Protein AF-A0A960YXX2-F1 (afdb_monomer_lite)

Sequence (50 aa):
MKRIGVLFVCLGNICRSPAAEGAFTHLVKEKELESFFKIDSCGTAGYHIG

Secondary structure (DSSP, 8-state):
-PPEEEEEEESSSSSHHHHHHHHHHHHHHHTT-GGGEEEEEEESSTT---

Structure (mmCIF, N/CA/C/O backbone):
data_AF-A0A960YXX2-F1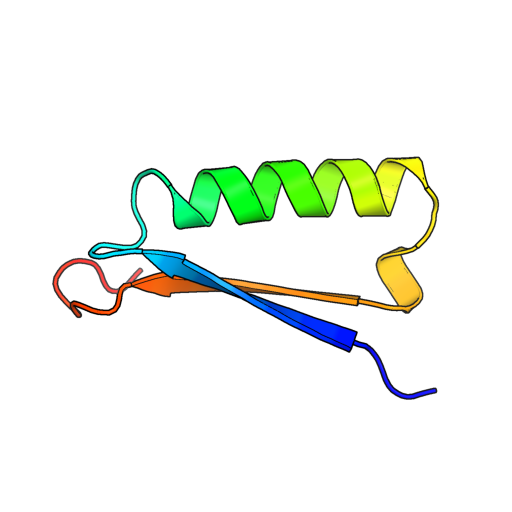
#
_entry.id   AF-A0A960YXX2-F1
#
loop_
_atom_site.group_PDB
_atom_site.id
_atom_site.type_symbol
_atom_site.label_atom_id
_atom_site.label_alt_id
_atom_site.label_comp_id
_atom_site.label_asym_id
_atom_site.label_entity_id
_atom_site.label_seq_id
_atom_site.pdbx_PDB_ins_code
_atom_site.Cartn_x
_atom_site.Cartn_y
_atom_site.Cartn_z
_atom_site.occupancy
_atom_site.B_iso_or_equiv
_atom_site.auth_seq_id
_atom_site.auth_comp_id
_atom_site.auth_asym_id
_atom_site.auth_atom_id
_atom_site.pdbx_PDB_model_num
ATOM 1 N N . MET A 1 1 ? -15.633 -5.341 14.783 1.00 68.81 1 MET A N 1
ATOM 2 C CA . MET A 1 1 ? -16.057 -4.522 13.624 1.00 68.81 1 MET A CA 1
ATOM 3 C C . MET A 1 1 ? -15.205 -4.899 12.419 1.00 68.81 1 MET A C 1
ATOM 5 O O . MET A 1 1 ? -14.024 -5.166 12.608 1.00 68.81 1 MET A O 1
ATOM 9 N N . LYS A 1 2 ? -15.781 -5.012 11.217 1.00 82.81 2 LYS A N 1
ATOM 10 C CA . LYS A 1 2 ? -15.035 -5.413 10.012 1.00 82.81 2 LYS A CA 1
ATOM 11 C C . LYS A 1 2 ? -14.280 -4.199 9.460 1.00 82.81 2 LYS A C 1
ATOM 13 O O . LYS A 1 2 ? -14.912 -3.183 9.198 1.00 82.81 2 LYS A O 1
ATOM 18 N N . ARG A 1 3 ? -12.954 -4.300 9.311 1.00 93.38 3 ARG A N 1
ATOM 19 C CA . ARG A 1 3 ? -12.133 -3.249 8.686 1.00 93.38 3 ARG A CA 1
ATOM 20 C C . ARG A 1 3 ? -12.300 -3.275 7.166 1.00 93.38 3 ARG A C 1
ATOM 22 O O . ARG A 1 3 ? -12.453 -4.350 6.583 1.00 93.38 3 ARG A O 1
ATOM 29 N N . ILE A 1 4 ? -12.245 -2.109 6.536 1.00 97.62 4 ILE A N 1
ATOM 30 C CA . ILE A 1 4 ? -12.227 -1.942 5.083 1.00 97.62 4 ILE A CA 1
ATOM 31 C C . ILE A 1 4 ? -10.800 -2.203 4.596 1.00 97.62 4 ILE A C 1
ATOM 33 O O . ILE A 1 4 ? -9.858 -1.556 5.048 1.00 97.62 4 ILE A O 1
ATOM 37 N N . GLY A 1 5 ? 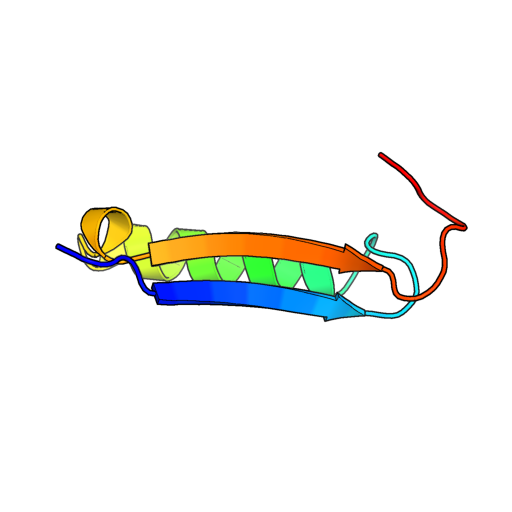-10.642 -3.175 3.699 1.00 97.75 5 GLY A N 1
ATOM 38 C CA . GLY A 1 5 ? -9.364 -3.465 3.054 1.00 97.75 5 GLY A CA 1
ATOM 39 C C . GLY A 1 5 ? -9.181 -2.617 1.799 1.00 97.75 5 GLY A C 1
ATOM 40 O O . GLY A 1 5 ? -10.063 -2.610 0.943 1.00 97.75 5 GLY A O 1
ATOM 41 N N . VAL A 1 6 ? -8.042 -1.939 1.683 1.00 98.31 6 VAL A N 1
ATOM 42 C CA . VAL A 1 6 ? -7.642 -1.160 0.505 1.00 98.31 6 VAL A CA 1
ATOM 43 C C . VAL A 1 6 ? -6.279 -1.662 0.040 1.00 98.31 6 VAL A C 1
ATOM 45 O O . VAL A 1 6 ? -5.342 -1.705 0.832 1.00 98.31 6 VAL A O 1
ATOM 48 N N . LEU A 1 7 ? -6.181 -2.039 -1.235 1.00 98.06 7 LEU A N 1
ATOM 49 C CA . LEU A 1 7 ? -4.943 -2.482 -1.872 1.00 98.06 7 LEU A CA 1
ATOM 50 C C . LEU A 1 7 ? -4.657 -1.584 -3.076 1.00 98.06 7 LEU A C 1
ATOM 52 O O . LEU A 1 7 ? -5.417 -1.586 -4.047 1.00 98.06 7 LEU A O 1
ATOM 56 N N . PHE A 1 8 ? -3.570 -0.819 -3.019 1.00 98.19 8 PHE A N 1
ATOM 57 C CA . PHE A 1 8 ? -3.120 -0.013 -4.151 1.00 98.19 8 PHE A CA 1
ATOM 58 C C . PHE A 1 8 ? -2.260 -0.855 -5.088 1.00 98.19 8 PHE A C 1
ATOM 60 O O . PHE A 1 8 ? -1.306 -1.492 -4.656 1.00 98.19 8 PHE A O 1
ATOM 67 N N . VAL A 1 9 ? -2.567 -0.835 -6.385 1.00 96.44 9 VAL A N 1
ATOM 68 C CA . VAL A 1 9 ? -1.898 -1.701 -7.364 1.00 96.44 9 VAL A CA 1
ATOM 69 C C . VAL A 1 9 ? -1.267 -0.871 -8.474 1.00 96.44 9 VAL A C 1
ATOM 71 O O . VAL A 1 9 ? -1.905 0.005 -9.060 1.00 96.44 9 VAL A O 1
ATOM 74 N N . CYS A 1 10 ? -0.007 -1.155 -8.795 1.00 94.88 10 CYS A N 1
ATOM 75 C CA . CYS A 1 10 ? 0.628 -0.676 -10.023 1.00 94.88 10 CYS A CA 1
ATOM 76 C C . CYS A 1 10 ? 1.420 -1.803 -10.696 1.00 94.88 10 CYS A C 1
ATOM 78 O O . CYS A 1 10 ? 1.299 -2.956 -10.308 1.00 94.88 10 CYS A O 1
ATOM 80 N N . LEU A 1 11 ? 2.219 -1.496 -11.723 1.00 94.62 11 LEU A N 1
ATOM 81 C CA . LEU A 1 11 ? 3.001 -2.531 -12.402 1.00 94.62 11 LEU A CA 1
ATOM 82 C C . LEU A 1 11 ? 4.055 -3.168 -11.480 1.00 94.62 11 LEU A C 1
ATOM 84 O O . LEU A 1 11 ? 4.093 -4.383 -11.360 1.00 94.62 11 LEU A O 1
ATOM 88 N N . GLY A 1 12 ? 4.906 -2.361 -10.842 1.00 94.12 12 GLY A N 1
ATOM 89 C CA . GLY A 1 12 ? 6.122 -2.861 -10.187 1.00 94.12 12 GLY A CA 1
ATOM 90 C C . GLY A 1 12 ? 6.232 -2.599 -8.689 1.00 94.12 12 GLY A C 1
ATOM 91 O O . GLY A 1 12 ? 7.308 -2.778 -8.158 1.00 94.12 12 GLY A O 1
ATOM 92 N N . ASN A 1 13 ? 5.192 -2.102 -8.024 1.00 94.94 13 ASN A N 1
ATOM 93 C CA . ASN A 1 13 ? 5.219 -1.727 -6.602 1.00 94.94 13 ASN A CA 1
ATOM 94 C C . ASN A 1 13 ? 6.354 -0.797 -6.121 1.00 94.94 13 ASN A C 1
ATOM 96 O O . ASN A 1 13 ? 6.731 -0.853 -4.961 1.00 94.94 13 ASN A O 1
ATOM 100 N N . ILE A 1 14 ? 6.908 0.066 -6.981 1.00 93.62 14 ILE A N 1
ATOM 101 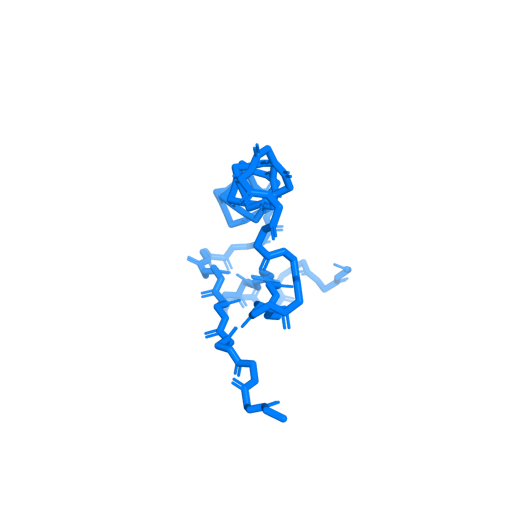C CA . ILE A 1 14 ? 8.077 0.904 -6.622 1.00 93.62 14 ILE A CA 1
ATOM 102 C C . ILE A 1 14 ? 7.854 2.415 -6.727 1.00 93.62 14 ILE A C 1
ATOM 104 O O . ILE A 1 14 ? 8.650 3.190 -6.210 1.00 93.62 14 ILE A O 1
ATOM 108 N N . CYS A 1 15 ? 6.798 2.862 -7.414 1.00 94.75 15 CYS A N 1
ATOM 109 C CA . CYS A 1 15 ? 6.558 4.297 -7.618 1.00 94.75 15 CYS A CA 1
ATOM 110 C C . CYS A 1 15 ? 5.146 4.696 -7.200 1.00 94.75 15 CYS A C 1
ATOM 112 O O . CYS A 1 15 ? 4.958 5.397 -6.216 1.00 94.75 15 CYS A O 1
ATOM 114 N N . ARG A 1 16 ? 4.131 4.243 -7.944 1.00 97.75 16 ARG A N 1
ATOM 115 C CA . ARG A 1 16 ? 2.756 4.739 -7.780 1.00 97.75 16 ARG A CA 1
ATOM 116 C C . ARG A 1 16 ? 2.039 4.129 -6.581 1.00 97.75 16 ARG A C 1
ATOM 118 O O . ARG A 1 16 ? 1.444 4.864 -5.805 1.00 97.75 16 ARG A O 1
ATOM 125 N N . SER A 1 17 ? 2.078 2.805 -6.437 1.00 97.44 17 SER A N 1
ATOM 126 C CA . SER A 1 17 ? 1.333 2.126 -5.376 1.00 97.44 17 SER A CA 1
ATOM 127 C C . SER A 1 17 ? 1.909 2.356 -3.969 1.00 97.44 17 SER A C 1
ATOM 129 O O . SER A 1 17 ? 1.092 2.677 -3.107 1.00 97.44 17 SER A O 1
ATOM 131 N N . PRO A 1 18 ? 3.243 2.379 -3.723 1.00 97.19 18 PRO A N 1
ATOM 132 C CA . PRO A 1 18 ? 3.767 2.766 -2.406 1.00 97.19 18 PRO A CA 1
ATOM 133 C C . PRO A 1 18 ? 3.495 4.236 -2.067 1.00 97.19 18 PRO A C 1
ATOM 135 O O . PRO A 1 18 ? 3.194 4.572 -0.924 1.00 97.19 18 PRO A O 1
ATOM 138 N N . ALA A 1 19 ? 3.546 5.130 -3.065 1.00 98.31 19 ALA A N 1
ATOM 139 C CA . ALA A 1 19 ? 3.194 6.534 -2.860 1.00 98.31 19 ALA A CA 1
ATOM 140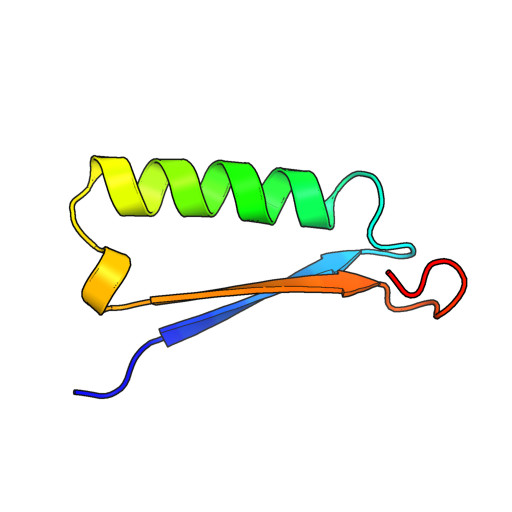 C C . ALA A 1 19 ? 1.716 6.695 -2.470 1.00 98.31 19 ALA A C 1
ATOM 142 O O . ALA A 1 19 ? 1.399 7.463 -1.562 1.00 98.31 19 ALA A O 1
ATOM 143 N N . ALA A 1 20 ? 0.815 5.952 -3.121 1.00 98.50 20 ALA A N 1
ATOM 144 C CA . ALA A 1 20 ? -0.607 5.958 -2.793 1.00 98.50 20 ALA A CA 1
ATOM 145 C C . ALA A 1 20 ? -0.883 5.370 -1.399 1.00 98.50 20 ALA A C 1
ATOM 147 O O . ALA A 1 20 ? -1.649 5.963 -0.642 1.00 98.50 20 ALA A O 1
ATOM 148 N N . GLU A 1 21 ? -0.225 4.267 -1.029 1.00 98.56 21 GLU A N 1
ATOM 149 C CA . GLU A 1 21 ? -0.297 3.696 0.320 1.00 98.56 21 GLU A CA 1
ATOM 150 C C . GLU A 1 21 ? 0.143 4.705 1.385 1.00 98.56 21 GLU A C 1
ATOM 152 O O . GLU A 1 21 ? -0.584 4.926 2.357 1.00 98.56 21 GLU A O 1
ATOM 157 N N . GLY A 1 22 ? 1.294 5.357 1.191 1.00 98.25 22 GLY A N 1
ATOM 158 C CA . GLY A 1 22 ? 1.816 6.355 2.123 1.00 98.25 22 GLY A CA 1
ATOM 159 C C . GLY A 1 22 ? 0.891 7.565 2.263 1.00 98.25 22 GLY A C 1
ATOM 160 O O . GLY A 1 22 ? 0.541 7.949 3.381 1.00 98.25 22 GLY A O 1
ATOM 161 N N . ALA A 1 23 ? 0.434 8.125 1.139 1.00 98.62 23 ALA A N 1
ATOM 162 C CA . ALA A 1 23 ? -0.484 9.262 1.130 1.00 98.62 23 ALA A CA 1
ATOM 163 C C . ALA A 1 23 ? -1.833 8.920 1.783 1.00 98.62 23 ALA A C 1
ATOM 165 O O . ALA A 1 23 ? -2.329 9.672 2.619 1.00 98.62 23 ALA A O 1
ATOM 166 N N . PHE A 1 24 ? -2.418 7.766 1.451 1.00 98.56 24 PHE A N 1
ATOM 167 C CA . PHE A 1 24 ? -3.692 7.340 2.026 1.00 98.56 24 PHE A CA 1
ATOM 168 C C . PHE A 1 24 ? -3.567 7.043 3.523 1.00 98.56 24 PHE A C 1
ATOM 170 O O . PHE A 1 24 ? -4.410 7.475 4.307 1.00 98.56 24 PHE A O 1
ATOM 177 N N . THR A 1 25 ? -2.488 6.377 3.942 1.00 98.44 25 THR A N 1
ATOM 178 C CA . THR A 1 25 ? -2.206 6.117 5.361 1.00 98.44 25 THR A CA 1
ATOM 179 C C . THR A 1 25 ? -2.056 7.415 6.147 1.00 98.44 25 THR A C 1
ATOM 181 O O . THR A 1 25 ? -2.578 7.512 7.255 1.00 98.44 25 THR A O 1
ATOM 184 N N . HIS A 1 26 ? -1.383 8.422 5.583 1.00 98.56 26 HIS A N 1
ATOM 185 C CA . HIS A 1 26 ? -1.267 9.739 6.204 1.00 98.56 26 HIS A CA 1
ATOM 186 C C . HIS A 1 26 ? -2.645 10.380 6.422 1.00 98.56 26 HIS A C 1
ATOM 188 O O . HIS A 1 26 ? -2.980 10.711 7.555 1.00 98.56 26 HIS A O 1
ATOM 194 N N . LEU A 1 27 ? -3.487 10.428 5.385 1.00 98.56 27 LEU A N 1
ATOM 195 C CA . LEU A 1 27 ? -4.839 10.995 5.471 1.00 98.56 27 LEU A CA 1
ATOM 196 C C . LEU A 1 27 ? -5.751 10.244 6.454 1.00 98.56 27 LEU A C 1
ATOM 198 O O . LEU A 1 27 ? -6.580 10.858 7.124 1.00 98.56 27 LEU A O 1
ATOM 202 N N . VAL A 1 28 ? -5.628 8.916 6.534 1.00 98.25 28 VAL A N 1
ATOM 203 C CA . VAL A 1 28 ? -6.392 8.090 7.483 1.00 98.25 28 VAL A CA 1
ATOM 204 C C . VAL A 1 28 ? -5.981 8.396 8.923 1.00 98.25 28 VAL A C 1
ATOM 206 O O . VAL A 1 28 ? -6.860 8.515 9.775 1.00 98.25 28 VAL A O 1
ATOM 209 N N . LYS A 1 29 ? -4.679 8.575 9.183 1.00 98.06 29 LYS A N 1
ATOM 210 C CA . LYS A 1 29 ? -4.156 8.972 10.499 1.00 98.06 29 LYS A CA 1
ATOM 211 C C . LYS A 1 29 ? -4.584 10.383 10.889 1.00 98.06 29 LYS A C 1
ATOM 213 O O . LYS A 1 29 ? -5.069 10.583 11.993 1.00 98.06 29 LYS A O 1
ATOM 218 N N . GLU A 1 30 ? -4.481 11.349 9.975 1.00 98.50 30 GLU A N 1
ATOM 219 C CA . GLU A 1 30 ? -4.923 12.733 10.219 1.00 98.50 30 GLU A CA 1
ATOM 220 C C . GLU A 1 30 ? -6.414 12.839 10.571 1.00 98.50 30 GLU A C 1
ATOM 222 O O . GLU A 1 30 ? -6.839 13.805 11.199 1.00 98.50 30 GLU A O 1
ATOM 227 N N . LYS A 1 31 ? -7.219 11.856 10.156 1.00 98.12 31 LYS A N 1
ATOM 228 C CA . LYS A 1 31 ? -8.660 11.789 10.425 1.00 98.12 31 LYS A CA 1
ATOM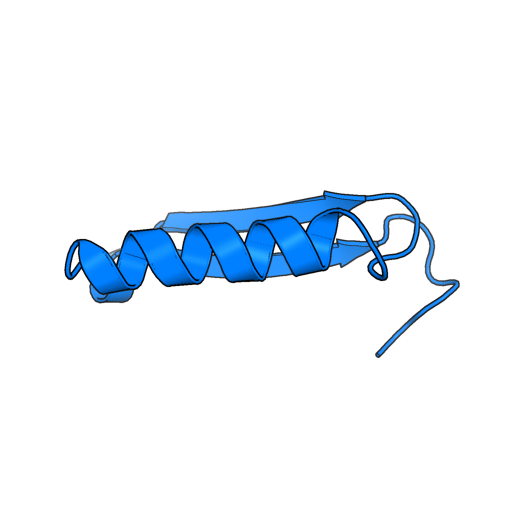 229 C C . LYS A 1 31 ? -9.031 10.840 11.567 1.00 98.12 31 LYS A C 1
ATOM 231 O O . LYS A 1 31 ? -10.223 10.647 11.788 1.00 98.12 31 LYS A O 1
ATOM 236 N N . GLU A 1 32 ? -8.053 10.236 12.244 1.00 97.94 32 GLU A N 1
ATOM 237 C CA . GLU A 1 32 ? -8.260 9.268 13.337 1.00 97.94 32 GLU A CA 1
ATOM 238 C C . GLU A 1 32 ? -9.109 8.047 12.915 1.00 97.94 32 GLU A C 1
ATOM 240 O O . GLU A 1 32 ? -9.918 7.501 13.671 1.00 97.94 32 GLU A O 1
ATOM 245 N N . LEU A 1 33 ? -8.956 7.613 11.659 1.00 97.31 33 LEU A N 1
ATOM 246 C CA . LEU A 1 33 ? -9.731 6.520 11.062 1.00 97.31 33 LEU A CA 1
ATOM 247 C C . LEU A 1 33 ? -8.965 5.188 11.013 1.00 97.31 33 LEU A C 1
ATOM 249 O O . LEU A 1 33 ? -9.457 4.231 10.410 1.00 97.31 33 LEU A O 1
ATOM 253 N N . GLU A 1 34 ? -7.785 5.062 11.633 1.00 96.12 34 GLU A N 1
ATOM 254 C CA . GLU A 1 34 ? -6.922 3.875 11.476 1.00 96.12 34 GLU A CA 1
ATOM 255 C C . GLU A 1 34 ? -7.611 2.573 11.897 1.00 96.12 34 GLU A C 1
ATOM 257 O O . GLU A 1 34 ? -7.372 1.513 11.317 1.00 96.12 34 GLU A O 1
ATOM 262 N N . SER A 1 35 ? -8.511 2.642 12.879 1.00 96.56 35 SER A N 1
ATOM 263 C CA . SER A 1 35 ? -9.253 1.475 13.369 1.00 96.56 35 SER A CA 1
ATOM 264 C C . SER A 1 35 ? -10.210 0.872 12.329 1.00 96.56 35 SER A C 1
ATOM 266 O O . SER A 1 35 ? -10.574 -0.305 12.442 1.00 96.56 35 SER A O 1
ATOM 268 N N . PHE A 1 36 ? -10.576 1.641 11.297 1.00 97.06 36 PHE A N 1
ATOM 269 C CA . PHE A 1 36 ? -11.515 1.247 10.249 1.00 97.06 36 PHE A CA 1
ATOM 270 C C . PHE A 1 36 ? -10.844 0.616 9.032 1.00 97.06 36 PHE A C 1
ATOM 272 O O . PHE A 1 36 ? -11.532 -0.071 8.277 1.00 97.06 36 PHE A O 1
ATOM 279 N N . PHE A 1 37 ? -9.537 0.800 8.831 1.00 97.75 37 PHE A N 1
ATOM 280 C CA . PHE A 1 37 ? -8.867 0.425 7.584 1.00 97.75 37 PHE A CA 1
ATOM 281 C C . PHE A 1 37 ? -7.760 -0.621 7.773 1.00 97.75 37 PHE A C 1
ATOM 283 O O . PHE A 1 37 ? -7.104 -0.716 8.809 1.00 97.75 37 PHE A O 1
ATOM 290 N N . LYS A 1 38 ? -7.558 -1.433 6.733 1.00 97.62 38 LYS A N 1
ATOM 291 C CA . LYS A 1 38 ? -6.335 -2.201 6.474 1.00 97.62 38 LYS A CA 1
ATOM 292 C C . LYS A 1 38 ? -5.828 -1.757 5.103 1.00 97.62 38 LYS A C 1
ATOM 294 O O . LYS A 1 38 ? -6.576 -1.865 4.135 1.00 97.62 38 LYS A O 1
ATOM 299 N N . ILE A 1 39 ? -4.606 -1.243 5.039 1.00 98.25 39 ILE A N 1
ATOM 300 C CA . ILE A 1 39 ? -4.039 -0.586 3.855 1.00 98.25 39 ILE A CA 1
ATOM 301 C C . ILE A 1 39 ? -2.776 -1.347 3.455 1.00 98.25 39 ILE A C 1
ATOM 303 O O . ILE A 1 39 ? -2.036 -1.771 4.340 1.00 98.25 39 ILE A O 1
ATOM 307 N N . ASP A 1 40 ? -2.583 -1.557 2.155 1.00 97.81 40 ASP A N 1
ATOM 308 C CA . ASP A 1 40 ? -1.433 -2.264 1.584 1.00 97.81 40 ASP A CA 1
ATOM 309 C C . ASP A 1 40 ? -1.194 -1.814 0.125 1.00 97.81 40 ASP A C 1
ATOM 311 O O . ASP A 1 40 ? -2.072 -1.187 -0.494 1.00 97.81 40 ASP A O 1
ATOM 315 N N . SER A 1 41 ? -0.047 -2.170 -0.457 1.00 97.44 41 SER A N 1
ATOM 316 C CA . SER A 1 41 ? 0.257 -1.965 -1.877 1.00 97.44 41 SER A CA 1
ATOM 317 C C . SER A 1 41 ? 0.962 -3.154 -2.533 1.00 97.44 41 SER A C 1
ATOM 319 O O . SER A 1 41 ? 1.736 -3.875 -1.911 1.00 97.44 41 SER A O 1
ATOM 321 N N . CYS A 1 42 ? 0.698 -3.384 -3.826 1.00 95.62 42 CYS A N 1
ATOM 322 C CA . CYS A 1 42 ? 1.373 -4.436 -4.586 1.00 95.62 42 CYS A CA 1
ATOM 323 C C . CYS A 1 42 ? 1.629 -4.093 -6.064 1.00 95.62 42 CYS A C 1
ATOM 325 O O . CYS A 1 42 ? 1.117 -3.124 -6.639 1.00 95.62 42 CYS A O 1
ATOM 327 N N . GLY A 1 43 ? 2.466 -4.923 -6.687 1.00 94.00 43 GLY A N 1
ATOM 328 C CA . GLY A 1 43 ? 2.783 -4.897 -8.109 1.00 94.00 43 GLY A CA 1
ATOM 329 C C . GLY A 1 43 ? 2.066 -6.031 -8.832 1.00 94.00 43 GLY A C 1
ATOM 330 O O . GLY A 1 43 ? 2.029 -7.151 -8.328 1.00 94.00 43 GLY A O 1
ATOM 331 N N . THR A 1 44 ? 1.521 -5.774 -10.021 1.00 93.62 44 THR A N 1
ATOM 332 C CA . THR A 1 44 ? 0.987 -6.846 -10.880 1.00 93.62 44 THR A CA 1
ATOM 333 C C . THR A 1 44 ? 2.094 -7.712 -11.460 1.00 93.62 44 THR A C 1
ATOM 335 O O . THR A 1 44 ? 1.879 -8.891 -11.734 1.00 93.62 44 THR A O 1
ATOM 338 N N . ALA A 1 45 ? 3.277 -7.133 -11.650 1.00 84.94 45 ALA A N 1
ATOM 339 C CA . ALA A 1 45 ? 4.457 -7.853 -12.062 1.00 84.94 45 ALA A CA 1
ATOM 340 C C . ALA A 1 45 ? 5.332 -8.145 -10.841 1.00 84.94 45 ALA A C 1
ATOM 342 O O . ALA A 1 45 ? 5.762 -7.235 -10.134 1.00 84.94 45 ALA A O 1
ATOM 343 N N . GLY A 1 46 ? 5.651 -9.422 -10.628 1.00 72.06 46 GLY A N 1
ATOM 344 C CA . GLY A 1 46 ? 6.555 -9.885 -9.570 1.00 72.06 46 GLY A CA 1
ATOM 345 C C . GLY A 1 46 ? 8.030 -9.527 -9.797 1.00 72.06 46 GLY A C 1
ATOM 346 O O . GLY A 1 46 ? 8.900 -10.247 -9.325 1.00 72.06 46 GLY A O 1
ATOM 347 N N . TYR A 1 47 ? 8.331 -8.460 -10.549 1.00 65.06 47 TYR A N 1
ATOM 348 C CA . TYR A 1 47 ? 9.706 -8.010 -10.803 1.00 65.06 47 TYR A CA 1
ATOM 349 C C . TYR A 1 47 ? 10.364 -7.409 -9.554 1.00 65.06 47 TYR A C 1
ATOM 351 O O . TYR A 1 47 ? 11.585 -7.447 -9.431 1.00 65.06 47 TYR A O 1
ATOM 359 N N . HIS A 1 48 ? 9.561 -6.889 -8.623 1.00 61.47 48 HIS A N 1
ATOM 360 C CA . HIS A 1 48 ? 10.016 -6.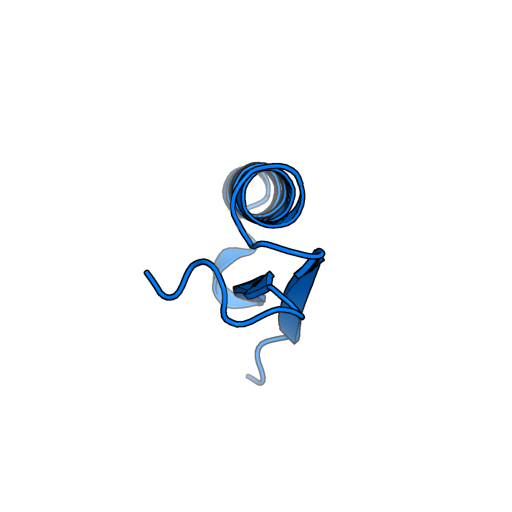356 -7.343 1.00 61.47 48 HIS A CA 1
ATOM 361 C C . HIS A 1 48 ? 9.167 -6.969 -6.229 1.00 61.47 48 HIS A C 1
ATOM 363 O O . HIS A 1 48 ? 8.088 -6.474 -5.909 1.00 61.47 48 HIS A O 1
ATOM 369 N N . ILE A 1 49 ? 9.632 -8.097 -5.694 1.00 67.44 49 ILE A N 1
ATOM 370 C CA . ILE A 1 49 ? 9.077 -8.702 -4.482 1.00 67.44 49 ILE A CA 1
ATOM 371 C C . ILE A 1 49 ? 9.938 -8.198 -3.323 1.00 67.44 49 ILE A C 1
ATOM 373 O O . ILE A 1 49 ? 11.119 -8.542 -3.249 1.00 67.44 49 ILE A O 1
ATOM 377 N N . GLY A 1 50 ? 9.363 -7.353 -2.471 1.00 50.00 50 GLY A N 1
ATOM 378 C CA . GLY A 1 50 ? 10.018 -6.745 -1.314 1.00 50.00 50 GLY A CA 1
ATOM 379 C C . GLY A 1 50 ? 8.992 -6.099 -0.408 1.00 50.00 50 GLY A C 1
ATOM 380 O O . GLY A 1 50 ? 8.231 -5.263 -0.940 1.00 50.00 50 GLY A O 1
#

pLDDT: mean 92.56, std 11.19, range [50.0, 98.62]

Foldseek 3Di:
DDAAEDEFEDAAQPPDRVVVQVVVVVVCVVVVNPVRHDTYYDHPDVPDDD

Radius of gyration: 11.84 Å; chains: 1; bounding box: 26×23×26 Å